Protein AF-A0A9C9BU41-F1 (afdb_monomer_lite)

Secondary structure (DSSP, 8-state):
--EEEEEEEEE-SS-EEEEEEEE-S-HHHHHHHHHHHHHHHHHHHHHHHHHHHH-HHHHHHHHTHHHHT--HHHHHHHHHHHTT--GGGGGGTSS--HHHHHHHHHHHHHHTT-SSHHHHHHHHHHTTGGGT-

pLDDT: mean 88.6, std 6.05, range [56.88, 94.94]

Radius of gyration: 20.93 Å; chains: 1; bounding box: 44×24×59 Å

Sequence (133 aa):
MRNGLSIPTLCTPHEISGASVICCDKDRVYSQLIKDNAACVDVLIKFFHNRVQADMDCKKVFIAPLFDDLSKKERQLLKFIATGLPMKAIDSHYDISSGYAKNLLPKICEKLGVKNVHALRYFLGIYRVIGLL

Foldseek 3Di:
DPDKDKAWQDDDPVDTDIDMDDDPDDPVVVVVCCVVCVVVVNVVRNVVVVVLLVDLVSLCVVCLVLCPPDDPVRLLLLLVLLVVDDLCCSVVVDVAHSVRSVVCQVVNCVSNVHDHSVSSNVVCVSSVCNVSD

Structure (mmCIF, N/CA/C/O backbone):
data_AF-A0A9C9BU41-F1
#
_entry.id   AF-A0A9C9BU41-F1
#
loop_
_atom_site.group_PDB
_atom_site.id
_atom_site.type_symbol
_atom_site.label_atom_id
_atom_site.label_alt_id
_atom_site.label_comp_id
_atom_site.label_asym_id
_atom_site.label_entity_id
_atom_site.label_seq_id
_atom_site.pdbx_PDB_ins_code
_atom_site.Cartn_x
_atom_site.Cartn_y
_atom_site.Cartn_z
_atom_site.occupancy
_atom_site.B_iso_or_equiv
_atom_site.auth_seq_id
_atom_site.auth_comp_id
_atom_site.auth_asym_id
_atom_site.auth_atom_id
_atom_site.pdbx_PDB_model_num
ATOM 1 N N . MET A 1 1 ? -23.562 8.853 17.464 1.00 56.88 1 MET A N 1
ATOM 2 C CA . MET A 1 1 ? -22.554 8.018 18.155 1.00 56.88 1 MET A CA 1
ATOM 3 C C . MET A 1 1 ? -22.327 8.609 19.529 1.00 56.88 1 MET A C 1
ATOM 5 O O . MET A 1 1 ? -22.199 9.825 19.597 1.00 56.88 1 MET A O 1
ATOM 9 N N . ARG A 1 2 ? -22.341 7.806 20.598 1.00 75.62 2 ARG A N 1
ATOM 10 C CA . ARG A 1 2 ? -22.097 8.321 21.958 1.00 75.62 2 ARG A CA 1
ATOM 11 C C . ARG A 1 2 ? -20.801 7.800 22.566 1.00 75.62 2 ARG A C 1
ATOM 13 O O . ARG A 1 2 ? -20.075 8.596 23.139 1.00 75.62 2 ARG A O 1
ATOM 20 N N . ASN A 1 3 ? -20.483 6.521 22.363 1.00 88.88 3 ASN A N 1
ATOM 21 C CA . ASN A 1 3 ? -19.317 5.881 22.961 1.00 88.88 3 ASN A CA 1
ATOM 22 C C . ASN A 1 3 ? -18.522 5.080 21.919 1.00 88.88 3 ASN A C 1
ATOM 24 O O . ASN A 1 3 ? -19.110 4.399 21.074 1.00 88.88 3 ASN A O 1
ATOM 28 N N . GLY A 1 4 ? -17.191 5.156 21.968 1.00 90.06 4 GLY A N 1
ATOM 29 C CA . GLY A 1 4 ? -16.324 4.437 21.038 1.00 90.06 4 GLY A CA 1
ATOM 30 C C . GLY A 1 4 ? -14.912 4.223 21.572 1.00 90.06 4 GLY A C 1
ATOM 31 O O . GLY A 1 4 ? -14.396 5.030 22.347 1.00 90.06 4 GLY A O 1
ATOM 32 N N . LEU A 1 5 ? -14.308 3.119 21.142 1.00 90.88 5 LEU A N 1
ATOM 33 C CA . LEU A 1 5 ? -12.940 2.721 21.447 1.00 90.88 5 LEU A CA 1
ATOM 34 C C . LEU A 1 5 ? -12.165 2.629 20.136 1.00 90.88 5 LEU A C 1
ATOM 36 O O . LEU A 1 5 ? -12.557 1.878 19.245 1.00 90.88 5 LEU A O 1
ATOM 40 N N . SER A 1 6 ? -11.058 3.359 20.036 1.00 92.75 6 SER A N 1
ATOM 41 C CA . SER A 1 6 ? -10.146 3.283 18.895 1.00 92.75 6 SER A CA 1
ATOM 42 C C . SER A 1 6 ? -8.847 2.619 19.324 1.00 92.75 6 SER A C 1
ATOM 44 O O . SER A 1 6 ? -8.193 3.082 20.257 1.00 92.75 6 SER A O 1
ATOM 46 N N . ILE A 1 7 ? -8.479 1.543 18.634 1.00 92.69 7 ILE A N 1
ATOM 47 C CA . ILE A 1 7 ? -7.271 0.765 18.902 1.00 92.69 7 ILE A CA 1
ATOM 48 C C . ILE A 1 7 ? -6.342 0.867 17.689 1.00 92.69 7 ILE A C 1
ATOM 50 O O . ILE A 1 7 ? -6.721 0.433 16.594 1.00 92.69 7 ILE A O 1
ATOM 54 N N . PRO A 1 8 ? -5.129 1.427 17.846 1.00 91.94 8 PRO A N 1
ATOM 55 C CA . PRO A 1 8 ? -4.120 1.376 16.801 1.00 91.94 8 PRO A CA 1
ATOM 56 C C . PRO A 1 8 ? -3.634 -0.069 16.628 1.00 91.94 8 PRO A C 1
ATOM 58 O O . PRO A 1 8 ? -3.345 -0.769 17.598 1.00 91.94 8 PRO A O 1
ATOM 61 N N . THR A 1 9 ? -3.542 -0.515 15.381 1.00 90.94 9 THR A N 1
ATOM 62 C CA . THR A 1 9 ? -3.103 -1.874 15.017 1.00 90.94 9 THR A CA 1
ATOM 63 C C . THR A 1 9 ? -1.720 -1.883 14.389 1.00 90.94 9 THR A C 1
ATOM 65 O O . THR A 1 9 ? -0.949 -2.803 14.643 1.00 90.94 9 THR A O 1
ATOM 68 N N . LEU A 1 10 ? -1.381 -0.836 13.633 1.00 86.88 10 LEU A N 1
ATOM 69 C CA . LEU A 1 10 ? -0.088 -0.682 12.981 1.00 86.88 10 LEU A CA 1
ATOM 70 C C . LEU A 1 10 ? 0.345 0.780 13.021 1.00 86.88 10 LEU A C 1
ATOM 72 O O . LEU A 1 10 ? -0.447 1.679 12.742 1.00 86.88 10 LEU A O 1
ATOM 76 N N . CYS A 1 11 ? 1.612 1.004 13.346 1.00 86.19 11 CYS A N 1
ATOM 77 C CA . CYS A 1 11 ? 2.250 2.307 13.253 1.00 86.19 11 CYS A CA 1
ATOM 78 C C . CYS A 1 11 ? 3.674 2.097 12.742 1.00 86.19 11 CYS A C 1
ATOM 80 O O . CYS A 1 11 ? 4.578 1.747 13.501 1.00 86.19 11 CYS A O 1
ATOM 82 N N . THR A 1 12 ? 3.858 2.242 11.435 1.00 81.88 12 THR A N 1
ATOM 83 C CA . THR A 1 12 ? 5.171 2.226 10.788 1.00 81.88 12 THR A CA 1
ATOM 84 C C . THR A 1 12 ? 5.410 3.557 10.075 1.00 81.88 12 THR A C 1
ATOM 86 O O . THR A 1 12 ? 4.469 4.328 9.882 1.00 81.88 12 THR A O 1
ATOM 89 N N . PRO A 1 13 ? 6.642 3.841 9.614 1.00 74.88 13 PRO A N 1
ATOM 90 C CA . PRO A 1 13 ? 6.914 5.029 8.802 1.00 74.88 13 PRO A CA 1
ATOM 91 C C . PRO A 1 13 ? 6.110 5.123 7.491 1.00 74.88 13 PRO A C 1
ATOM 93 O O . PRO A 1 13 ? 6.123 6.175 6.855 1.00 74.88 13 PRO A O 1
ATOM 96 N N . HIS A 1 14 ? 5.465 4.035 7.056 1.00 70.25 14 HIS A N 1
ATOM 97 C CA . HIS A 1 14 ? 4.770 3.943 5.768 1.00 70.25 14 HIS A CA 1
ATOM 98 C C . HIS A 1 14 ? 3.276 3.650 5.895 1.00 70.25 14 HIS A C 1
ATOM 100 O O . HIS A 1 14 ? 2.518 3.970 4.986 1.00 70.25 14 HIS A O 1
ATOM 106 N N . GLU A 1 15 ? 2.853 3.049 7.003 1.00 76.00 15 GLU A N 1
ATOM 107 C CA . GLU A 1 15 ? 1.489 2.577 7.194 1.00 76.00 15 GLU A CA 1
ATOM 108 C C . GLU A 1 15 ? 1.029 2.886 8.614 1.00 76.00 15 GLU A C 1
ATOM 110 O O . GLU A 1 15 ? 1.711 2.571 9.592 1.00 76.00 15 GLU A O 1
ATOM 115 N N . ILE A 1 16 ? -0.165 3.460 8.716 1.00 86.25 16 ILE A N 1
ATOM 116 C CA . ILE A 1 16 ? -0.887 3.619 9.973 1.00 86.25 16 ILE A CA 1
ATOM 117 C C . ILE A 1 16 ? -2.211 2.887 9.810 1.00 86.25 16 ILE A C 1
ATOM 119 O O . ILE A 1 16 ? -2.886 3.009 8.788 1.00 86.25 16 ILE A O 1
ATOM 123 N N . SER A 1 17 ? -2.587 2.090 10.799 1.00 87.62 17 SER A N 1
ATOM 124 C CA . SER A 1 17 ? -3.869 1.394 10.804 1.00 87.62 17 SER A CA 1
ATOM 125 C C . SER A 1 17 ? -4.445 1.348 12.205 1.00 87.62 17 SER A C 1
ATOM 127 O O . SER A 1 17 ? -3.725 1.293 13.203 1.00 87.62 17 SER A O 1
ATOM 129 N N . GLY A 1 18 ? -5.768 1.339 12.278 1.00 91.69 18 GLY A N 1
ATOM 130 C CA . GLY A 1 18 ? -6.512 1.232 13.519 1.00 91.69 18 GLY A CA 1
ATOM 131 C C . GLY A 1 18 ? -7.903 0.687 13.252 1.00 91.69 18 GLY A C 1
ATOM 132 O O . GLY A 1 18 ? -8.385 0.723 12.121 1.00 91.69 18 GLY A O 1
ATOM 133 N N . ALA A 1 19 ? -8.530 0.172 14.298 1.00 92.69 19 ALA A N 1
ATOM 134 C CA . ALA A 1 19 ? -9.934 -0.195 14.269 1.00 92.69 19 ALA A CA 1
ATOM 135 C C . ALA A 1 19 ? -10.678 0.596 15.339 1.00 92.69 19 ALA A C 1
ATOM 137 O O . ALA A 1 19 ? -10.163 0.810 16.440 1.00 92.69 19 ALA A O 1
ATOM 138 N N . SER A 1 20 ? -11.895 1.009 15.009 1.00 92.00 20 SER A N 1
ATOM 139 C CA . SER A 1 20 ? -12.793 1.676 15.941 1.00 92.00 20 SER A CA 1
ATOM 140 C C . SER A 1 20 ? -14.012 0.801 16.173 1.00 92.00 20 SER A C 1
ATOM 142 O O . SER A 1 20 ? -14.670 0.374 15.226 1.00 92.00 20 SER A O 1
ATOM 144 N N . VAL A 1 21 ? -14.317 0.551 17.440 1.00 90.56 21 VAL A N 1
ATOM 145 C CA . VAL A 1 21 ? -15.538 -0.128 17.870 1.00 90.56 21 VAL A CA 1
ATOM 146 C C . VAL A 1 21 ? -16.461 0.921 18.457 1.00 90.56 21 VAL A C 1
ATOM 148 O O . VAL A 1 21 ? -16.048 1.729 19.288 1.00 90.56 21 VAL A O 1
ATOM 151 N N . ILE A 1 22 ? -17.709 0.926 18.005 1.00 90.56 22 ILE A N 1
ATOM 152 C CA . ILE A 1 22 ? -18.685 1.959 18.342 1.00 90.56 22 ILE A CA 1
ATOM 153 C C . ILE A 1 22 ? -19.856 1.284 19.029 1.00 90.56 22 ILE A C 1
ATOM 155 O O . ILE A 1 22 ? -20.393 0.301 18.523 1.00 90.56 22 ILE A O 1
ATOM 159 N N . CYS A 1 23 ? -20.242 1.817 20.182 1.00 88.31 23 CYS A N 1
ATOM 160 C CA . CYS A 1 23 ? -21.333 1.287 20.978 1.00 88.31 23 CYS A CA 1
ATOM 161 C C . CYS A 1 23 ? -22.454 2.324 21.107 1.00 88.31 23 CYS A C 1
ATOM 163 O O . CYS A 1 23 ? -22.214 3.521 21.300 1.00 88.31 23 CYS A O 1
ATOM 165 N N . CYS A 1 24 ? -23.694 1.849 20.995 1.00 89.88 24 CYS A N 1
ATOM 166 C CA . CYS A 1 24 ? -24.896 2.663 21.167 1.00 89.88 24 CYS A CA 1
ATOM 167 C C . CYS A 1 24 ? -25.410 2.670 22.615 1.00 89.88 24 CYS A C 1
ATOM 169 O O . CYS A 1 24 ? -26.357 3.399 22.915 1.00 89.88 24 CYS A O 1
ATOM 171 N N . ASP A 1 25 ? -24.793 1.894 23.507 1.00 89.06 25 ASP A N 1
ATOM 172 C CA . ASP A 1 25 ? -25.189 1.827 24.908 1.00 89.06 25 ASP A CA 1
ATOM 173 C C . ASP A 1 25 ? -24.899 3.126 25.666 1.00 89.06 25 ASP A C 1
ATOM 175 O O . ASP A 1 25 ? -24.046 3.946 25.304 1.00 89.06 25 ASP A O 1
ATOM 179 N N . LYS A 1 26 ? -25.623 3.289 26.776 1.00 91.00 26 LYS A N 1
ATOM 180 C CA . LYS A 1 26 ? -25.429 4.387 27.727 1.00 91.00 26 LYS A CA 1
ATOM 181 C C . LYS A 1 26 ? -24.062 4.280 28.407 1.00 91.00 26 LYS A C 1
ATOM 183 O O . LYS A 1 26 ? -23.581 3.182 28.677 1.00 91.00 26 LYS A O 1
ATOM 188 N N . ASP A 1 27 ? -23.512 5.427 28.796 1.00 90.19 27 ASP A N 1
ATOM 189 C CA . ASP A 1 27 ? -22.133 5.578 29.282 1.00 90.19 27 ASP A CA 1
ATOM 190 C C . ASP A 1 27 ? -21.771 4.605 30.409 1.00 90.19 27 ASP A C 1
ATOM 192 O O . ASP A 1 27 ? -20.737 3.954 30.345 1.00 90.19 27 ASP A O 1
ATOM 196 N N . ARG A 1 28 ? -22.659 4.407 31.396 1.00 91.75 28 ARG A N 1
ATOM 197 C CA . ARG A 1 28 ? -22.415 3.462 32.501 1.00 91.75 28 ARG A CA 1
ATOM 198 C C . ARG A 1 28 ? -22.220 2.018 32.024 1.00 91.75 28 ARG A C 1
ATOM 200 O O . ARG A 1 28 ? -21.348 1.323 32.536 1.00 91.75 28 ARG A O 1
ATOM 207 N N . VAL A 1 29 ? -23.044 1.567 31.079 1.00 91.31 29 VAL A N 1
ATOM 208 C CA . VAL A 1 29 ? -22.973 0.204 30.528 1.00 91.31 29 VAL A CA 1
ATOM 209 C C . VAL A 1 29 ? -21.714 0.069 29.676 1.00 91.31 29 VAL A C 1
ATOM 211 O O . VAL A 1 29 ? -20.967 -0.891 29.833 1.00 91.31 29 VAL A O 1
ATOM 214 N N . TYR A 1 30 ? -21.425 1.082 28.856 1.00 91.75 30 TYR A N 1
ATOM 215 C CA . TYR A 1 30 ? -20.209 1.139 28.053 1.00 91.75 30 TYR A CA 1
ATOM 216 C C . TYR A 1 30 ? -18.932 1.089 28.906 1.00 91.75 30 TYR A C 1
ATOM 218 O O . TYR A 1 30 ? -18.046 0.284 28.628 1.00 91.75 30 TYR A O 1
ATOM 226 N N . SER A 1 31 ? -18.835 1.892 29.971 1.00 90.25 31 SER A N 1
ATOM 227 C CA . SER A 1 31 ? -17.666 1.896 30.859 1.00 90.25 31 SER A CA 1
ATOM 228 C C . SER A 1 31 ? -17.418 0.531 31.498 1.00 90.25 31 SER A C 1
ATOM 230 O O . SER A 1 31 ? -16.267 0.107 31.591 1.00 90.25 31 SER A O 1
ATOM 232 N N . GLN A 1 32 ? -18.481 -0.170 31.904 1.00 93.00 32 GLN A N 1
ATOM 233 C CA . GLN A 1 32 ? -18.367 -1.524 32.443 1.00 93.00 32 GLN A CA 1
ATOM 234 C C . GLN A 1 32 ? -17.895 -2.508 31.364 1.00 93.00 32 GLN A C 1
ATOM 236 O O . GLN A 1 32 ? -16.939 -3.246 31.578 1.00 93.00 32 GLN A O 1
ATOM 241 N N . LEU A 1 33 ? -18.489 -2.448 30.170 1.00 90.25 33 LEU A N 1
ATOM 242 C CA . LEU A 1 33 ? -18.129 -3.311 29.046 1.00 90.25 33 LEU A CA 1
ATOM 243 C C . LEU A 1 33 ? -16.660 -3.146 28.628 1.00 90.25 33 LEU A C 1
ATOM 245 O O . LEU A 1 33 ? -15.979 -4.143 28.387 1.00 90.25 33 LEU A O 1
ATOM 249 N N . ILE A 1 34 ? -16.154 -1.911 28.590 1.00 92.69 34 ILE A N 1
ATOM 250 C CA . ILE A 1 34 ? -14.738 -1.623 28.324 1.00 92.69 34 ILE A CA 1
ATOM 251 C C . ILE A 1 34 ? -13.853 -2.178 29.435 1.00 92.69 34 ILE A C 1
ATOM 253 O O . ILE A 1 34 ? -12.859 -2.835 29.137 1.00 92.69 34 ILE A O 1
ATOM 257 N N . LYS A 1 35 ? -14.212 -1.964 30.704 1.00 93.50 35 LYS A N 1
ATOM 258 C CA . LYS A 1 35 ? -13.437 -2.481 31.838 1.00 93.50 35 LYS A CA 1
ATOM 259 C C . LYS A 1 35 ? -13.283 -4.003 31.778 1.00 93.50 35 LYS A C 1
ATOM 261 O O . LYS A 1 35 ? -12.196 -4.507 32.045 1.00 93.50 35 LYS A O 1
ATOM 266 N N . ASP A 1 36 ? -14.342 -4.702 31.387 1.00 94.94 36 ASP A N 1
ATOM 267 C CA . ASP A 1 36 ? -14.370 -6.163 31.376 1.00 94.94 36 ASP A CA 1
ATOM 268 C C . ASP A 1 36 ? -13.714 -6.760 30.119 1.00 94.94 36 ASP A C 1
ATOM 270 O O . ASP A 1 36 ? -13.168 -7.860 30.175 1.00 94.94 36 ASP A O 1
ATOM 274 N N . ASN A 1 37 ? -13.736 -6.044 28.985 1.00 94.38 37 ASN A N 1
ATOM 275 C CA . ASN A 1 37 ? -13.392 -6.627 27.681 1.00 94.38 37 ASN A CA 1
ATOM 276 C C . ASN A 1 37 ? -12.263 -5.923 26.919 1.00 94.38 37 ASN A C 1
ATOM 278 O O . ASN A 1 37 ? -11.846 -6.447 25.888 1.00 94.38 37 ASN A O 1
ATOM 282 N N . ALA A 1 38 ? -11.739 -4.777 27.372 1.00 91.38 38 ALA A N 1
ATOM 283 C CA . ALA A 1 38 ? -10.774 -3.984 26.595 1.00 91.38 38 ALA A CA 1
ATOM 284 C C . ALA A 1 38 ? -9.563 -4.798 26.116 1.00 91.38 38 ALA A C 1
ATOM 286 O O . ALA A 1 38 ? -9.188 -4.706 24.950 1.00 91.38 38 ALA A O 1
ATOM 287 N N . ALA A 1 39 ? -8.988 -5.631 26.989 1.00 93.56 39 ALA A N 1
ATOM 288 C CA . ALA A 1 39 ? -7.846 -6.473 26.637 1.00 93.56 39 ALA A CA 1
ATOM 289 C C . ALA A 1 39 ? -8.200 -7.518 25.564 1.00 93.56 39 ALA A C 1
ATOM 291 O O . ALA A 1 39 ? -7.437 -7.729 24.625 1.00 93.56 39 ALA A O 1
ATOM 292 N N . CYS A 1 40 ? -9.376 -8.142 25.670 1.00 94.81 40 CYS A N 1
ATOM 293 C CA . CYS A 1 40 ? -9.854 -9.105 24.679 1.00 94.81 40 CYS A CA 1
ATOM 294 C C . CYS A 1 40 ? -10.098 -8.425 23.324 1.00 94.81 40 CYS A C 1
ATOM 296 O O . CYS A 1 40 ? -9.636 -8.905 22.291 1.00 94.81 40 CYS A O 1
ATOM 298 N N . VAL A 1 41 ? -10.759 -7.265 23.336 1.00 93.06 41 VAL A N 1
ATOM 299 C CA . VAL A 1 41 ? -11.042 -6.473 22.133 1.00 93.06 41 VAL A CA 1
ATOM 300 C C . VAL A 1 41 ? -9.746 -6.036 21.441 1.00 93.06 41 VAL A C 1
ATOM 302 O O . VAL A 1 41 ? -9.644 -6.170 20.224 1.00 93.06 41 VAL A O 1
ATOM 305 N N . ASP A 1 42 ? -8.738 -5.590 22.195 1.00 92.94 42 ASP A N 1
ATOM 306 C CA . ASP A 1 42 ? -7.413 -5.240 21.665 1.00 92.94 42 ASP A CA 1
ATOM 307 C C . ASP A 1 42 ? -6.734 -6.421 20.957 1.00 92.94 42 ASP A C 1
ATOM 309 O O . ASP A 1 42 ? -6.301 -6.292 19.807 1.00 92.94 42 ASP A O 1
ATOM 313 N N . VAL A 1 43 ? -6.708 -7.594 21.598 1.00 94.31 43 VAL A N 1
ATOM 314 C CA . VAL A 1 43 ? -6.118 -8.810 21.017 1.00 94.31 43 VAL A CA 1
ATOM 315 C C . VAL A 1 43 ? -6.860 -9.236 19.753 1.00 94.31 43 VAL A C 1
ATOM 317 O O . VAL A 1 43 ? -6.221 -9.509 18.737 1.00 94.31 43 VAL A O 1
ATOM 320 N N . LEU A 1 44 ? -8.194 -9.264 19.783 1.00 94.56 44 LEU A N 1
ATOM 321 C CA . LEU A 1 44 ? -9.010 -9.661 18.633 1.00 94.56 44 LEU A CA 1
ATOM 322 C C . LEU A 1 44 ? -8.815 -8.718 17.444 1.00 94.56 44 LEU A C 1
ATOM 324 O O . LEU A 1 44 ? -8.652 -9.180 16.315 1.00 94.56 44 LEU A O 1
ATOM 328 N N . ILE A 1 45 ? -8.776 -7.409 17.692 1.00 94.50 45 ILE A N 1
ATOM 329 C CA . ILE A 1 45 ? -8.549 -6.397 16.655 1.00 94.50 45 ILE A CA 1
ATOM 330 C C . ILE A 1 45 ? -7.163 -6.554 16.028 1.00 94.50 45 ILE A C 1
ATOM 332 O O . ILE A 1 45 ? -7.043 -6.557 14.801 1.00 94.50 45 ILE A O 1
ATOM 336 N N . LYS A 1 46 ? -6.117 -6.731 16.841 1.00 91.75 46 LYS A N 1
ATOM 337 C CA . LYS A 1 46 ? -4.752 -6.942 16.338 1.00 91.75 46 LYS A CA 1
ATOM 338 C C . LYS A 1 46 ? -4.625 -8.260 15.580 1.00 91.75 46 LYS A C 1
ATOM 340 O O . LYS A 1 46 ? -4.000 -8.297 14.523 1.00 91.75 46 LYS A O 1
ATOM 345 N N . PHE A 1 47 ? -5.257 -9.327 16.065 1.00 93.06 47 PHE A N 1
ATOM 346 C CA . PHE A 1 47 ? -5.286 -10.616 15.377 1.00 93.06 47 PHE A CA 1
ATOM 347 C C . PHE A 1 47 ? -5.986 -10.517 14.017 1.00 93.06 47 PHE A C 1
ATOM 349 O O . PHE A 1 47 ? -5.439 -10.963 13.007 1.00 93.06 47 PHE A O 1
ATOM 356 N N . PHE A 1 48 ? -7.158 -9.879 13.971 1.00 91.00 48 PHE A N 1
ATOM 357 C CA . PHE A 1 48 ? -7.888 -9.643 12.729 1.00 91.00 48 PHE A CA 1
ATOM 358 C C . PHE A 1 48 ? -7.060 -8.814 11.743 1.00 91.00 48 PHE A C 1
ATOM 360 O O . PHE A 1 48 ? -6.910 -9.209 10.587 1.00 91.00 48 PHE A O 1
ATOM 367 N N . HIS A 1 49 ? -6.456 -7.714 12.204 1.00 90.38 49 HIS A N 1
ATOM 368 C CA . HIS A 1 49 ? -5.570 -6.894 11.381 1.00 90.38 49 HIS A CA 1
ATOM 369 C C . HIS A 1 49 ? -4.416 -7.716 10.798 1.00 90.38 49 HIS A C 1
ATOM 371 O O . HIS A 1 49 ? -4.196 -7.682 9.590 1.00 90.38 49 HIS A O 1
ATOM 377 N N . ASN A 1 50 ? -3.729 -8.512 11.622 1.00 88.69 50 ASN A N 1
ATOM 378 C CA . ASN A 1 50 ? -2.634 -9.369 11.167 1.00 88.69 50 ASN A CA 1
ATOM 379 C C . ASN A 1 50 ? -3.102 -10.384 10.117 1.00 88.69 50 ASN A C 1
ATOM 381 O O . ASN A 1 50 ? -2.404 -10.609 9.129 1.00 88.69 50 ASN A O 1
ATOM 385 N N . ARG A 1 51 ? -4.295 -10.968 10.284 1.00 89.44 51 ARG A N 1
ATOM 386 C CA . ARG A 1 51 ? -4.865 -11.909 9.309 1.00 89.44 51 ARG A CA 1
ATOM 387 C C . ARG A 1 51 ? -5.200 -11.238 7.979 1.00 89.44 51 ARG A C 1
ATOM 389 O O . ARG A 1 51 ? -4.922 -11.832 6.940 1.00 89.44 51 ARG A O 1
ATOM 396 N N . VAL A 1 52 ? -5.770 -10.033 8.012 1.00 86.19 52 VAL A N 1
ATOM 397 C CA . VAL A 1 52 ? -6.074 -9.221 6.820 1.00 86.19 52 VAL A CA 1
ATOM 398 C C . VAL A 1 52 ? -4.787 -8.784 6.122 1.00 86.19 52 VAL A C 1
ATOM 400 O O . VAL A 1 52 ? -4.692 -8.873 4.905 1.00 86.19 52 VAL A O 1
ATOM 403 N N . GLN A 1 53 ? -3.771 -8.374 6.881 1.00 82.81 53 GLN A N 1
ATOM 404 C CA . GLN A 1 53 ? -2.461 -7.994 6.352 1.00 82.81 53 GLN A CA 1
ATOM 405 C C . GLN A 1 53 ? -1.686 -9.185 5.769 1.00 82.81 53 GLN A C 1
ATOM 407 O O . GLN A 1 53 ? -0.918 -9.023 4.820 1.00 82.81 53 GLN A O 1
ATOM 412 N N . ALA A 1 54 ? -1.858 -10.386 6.315 1.00 84.31 54 ALA A N 1
ATOM 413 C CA . ALA A 1 54 ? -1.273 -11.597 5.748 1.00 84.31 54 ALA A CA 1
ATOM 414 C C . ALA A 1 54 ? -2.000 -12.060 4.471 1.00 84.31 54 ALA A C 1
ATOM 416 O O . ALA A 1 54 ? -1.413 -12.777 3.661 1.00 84.31 54 ALA A O 1
ATOM 417 N N . ASP A 1 55 ? -3.257 -11.652 4.284 1.00 86.88 55 ASP A N 1
ATOM 418 C CA . ASP A 1 55 ? -4.064 -12.013 3.126 1.00 86.88 55 ASP A CA 1
ATOM 419 C C . ASP A 1 55 ? -3.818 -11.067 1.947 1.00 86.88 55 ASP A C 1
ATOM 421 O O . ASP A 1 55 ? -4.163 -9.881 1.968 1.00 86.88 55 ASP A O 1
ATOM 425 N N . MET A 1 56 ? -3.218 -11.603 0.887 1.00 79.31 56 MET A N 1
ATOM 426 C CA . MET A 1 56 ? -2.906 -10.809 -0.294 1.00 79.31 56 MET A CA 1
ATOM 427 C C . MET A 1 56 ? -4.157 -10.307 -1.008 1.00 79.31 56 MET A C 1
ATOM 429 O O . MET A 1 56 ? -4.116 -9.210 -1.562 1.00 79.31 56 MET A O 1
ATOM 433 N N . ASP A 1 57 ? -5.253 -11.061 -1.005 1.00 83.00 57 ASP A N 1
ATOM 434 C CA . ASP A 1 57 ? -6.457 -10.647 -1.721 1.00 83.00 57 ASP A CA 1
ATOM 435 C C . ASP A 1 57 ? -7.170 -9.520 -0.976 1.00 83.00 57 ASP A C 1
ATOM 437 O O . ASP A 1 57 ? -7.593 -8.548 -1.603 1.00 83.00 57 ASP A O 1
ATOM 441 N N . CYS A 1 58 ? -7.158 -9.547 0.359 1.00 82.50 58 CYS A N 1
ATOM 442 C CA . CYS A 1 58 ? -7.611 -8.411 1.159 1.00 82.50 58 CYS A CA 1
ATOM 443 C C . CYS A 1 58 ? -6.759 -7.160 0.907 1.00 82.50 58 CYS A C 1
ATOM 445 O O . CYS A 1 58 ? -7.306 -6.080 0.699 1.00 82.50 58 CYS A O 1
ATOM 447 N N . LYS A 1 59 ? -5.424 -7.287 0.871 1.00 78.19 59 LYS A N 1
ATOM 448 C CA . LYS A 1 59 ? -4.520 -6.160 0.572 1.00 78.19 59 LYS A CA 1
ATOM 449 C C . LYS A 1 59 ? -4.776 -5.540 -0.797 1.00 78.19 59 LYS A C 1
ATOM 451 O O . LYS A 1 59 ? -4.779 -4.316 -0.924 1.00 78.19 59 LYS A O 1
ATOM 456 N N . LYS A 1 60 ? -4.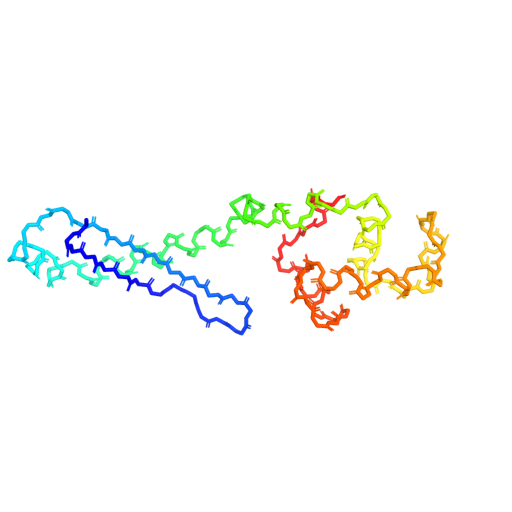999 -6.375 -1.816 1.00 79.12 60 LYS A N 1
ATOM 457 C CA . LYS A 1 60 ? -5.268 -5.916 -3.184 1.00 79.12 60 LYS A CA 1
ATOM 458 C C . LYS A 1 60 ? -6.482 -4.996 -3.244 1.00 79.12 60 LYS A C 1
ATOM 460 O O . LYS A 1 60 ? -6.403 -3.994 -3.938 1.00 79.12 60 LYS A O 1
ATOM 465 N N . VAL A 1 61 ? -7.553 -5.283 -2.499 1.00 83.25 61 VAL A N 1
ATOM 466 C CA . VAL A 1 61 ? -8.771 -4.449 -2.487 1.00 83.25 61 VAL A CA 1
ATOM 467 C C . VAL A 1 61 ? -8.470 -2.999 -2.094 1.00 83.25 61 VAL A C 1
ATOM 469 O O . VAL A 1 61 ? -9.019 -2.080 -2.693 1.00 83.25 61 VAL A O 1
ATOM 472 N N . PHE A 1 62 ? -7.573 -2.779 -1.130 1.00 80.00 62 PHE A N 1
ATOM 473 C CA . PHE A 1 62 ? -7.248 -1.430 -0.654 1.00 80.00 62 PHE A CA 1
ATOM 474 C C . PHE A 1 62 ? -6.263 -0.681 -1.557 1.00 80.00 62 PHE A C 1
ATOM 476 O O . PHE A 1 62 ? -6.297 0.544 -1.612 1.00 80.00 62 PHE A O 1
ATOM 483 N N . ILE A 1 63 ? -5.380 -1.403 -2.251 1.00 83.25 63 ILE A N 1
ATOM 484 C CA . ILE A 1 63 ? -4.299 -0.806 -3.050 1.00 83.25 63 ILE A CA 1
ATOM 485 C C . ILE A 1 63 ? -4.673 -0.703 -4.535 1.00 83.25 63 ILE A C 1
ATOM 487 O O . ILE A 1 63 ? -4.175 0.187 -5.217 1.00 83.25 63 ILE A O 1
ATOM 491 N N . ALA A 1 64 ? -5.558 -1.565 -5.047 1.00 84.88 64 ALA A N 1
ATOM 492 C CA . ALA A 1 64 ? -5.978 -1.564 -6.451 1.00 84.88 64 ALA A CA 1
ATOM 493 C C . ALA A 1 64 ? -6.439 -0.184 -6.963 1.00 84.88 64 ALA A C 1
ATOM 495 O O . ALA A 1 64 ? -5.952 0.205 -8.026 1.00 84.88 64 ALA A O 1
ATOM 496 N N . PRO A 1 65 ? -7.227 0.612 -6.205 1.00 88.19 65 PRO A N 1
ATOM 497 C CA . PRO A 1 65 ? -7.640 1.943 -6.652 1.00 88.19 65 PRO A CA 1
ATOM 498 C C . PRO A 1 65 ? -6.477 2.898 -6.950 1.00 88.19 65 PRO A C 1
ATOM 500 O O . PRO A 1 65 ? -6.600 3.768 -7.805 1.00 88.19 65 PRO A O 1
ATOM 503 N N . LEU A 1 66 ? -5.314 2.720 -6.307 1.00 84.94 66 LEU A N 1
ATOM 504 C CA . LEU A 1 66 ? -4.120 3.536 -6.579 1.00 84.94 66 LEU A CA 1
ATOM 505 C C . LEU A 1 66 ? -3.550 3.302 -7.984 1.00 84.94 66 LEU A C 1
ATOM 507 O O . LEU A 1 66 ? -2.750 4.102 -8.473 1.00 84.94 66 LEU A O 1
ATOM 511 N N . PHE A 1 67 ? -3.928 2.198 -8.628 1.00 88.12 67 PHE A N 1
ATOM 512 C CA . PHE A 1 67 ? -3.464 1.839 -9.961 1.00 88.12 67 PHE A CA 1
ATOM 513 C C . PHE A 1 67 ? -4.491 2.108 -11.056 1.00 88.12 67 PHE A C 1
ATOM 515 O O . PHE A 1 67 ? -4.101 2.092 -12.223 1.00 88.12 67 PHE A O 1
ATOM 522 N N . ASP A 1 68 ? -5.757 2.368 -10.724 1.00 88.00 68 ASP A N 1
ATOM 523 C CA . ASP A 1 68 ? -6.841 2.511 -11.705 1.00 88.00 68 ASP A CA 1
ATOM 524 C C . ASP A 1 68 ? -6.572 3.651 -12.697 1.00 88.00 68 ASP A C 1
ATOM 526 O O . ASP A 1 68 ? -6.661 3.440 -13.909 1.00 88.00 68 ASP A O 1
ATOM 530 N N . ASP A 1 69 ? -6.065 4.783 -12.205 1.00 87.50 69 ASP A N 1
ATOM 531 C CA . ASP A 1 69 ? -5.738 5.978 -12.999 1.00 87.50 69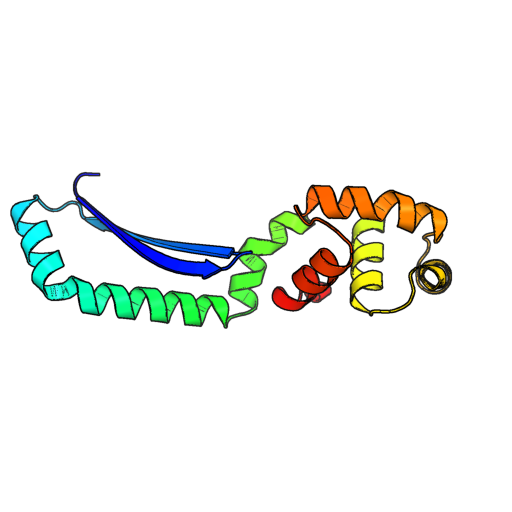 ASP A CA 1
ATOM 532 C C . ASP A 1 69 ? -4.378 5.910 -13.724 1.00 87.50 69 ASP A C 1
ATOM 534 O O . ASP A 1 69 ? -3.880 6.907 -14.273 1.00 87.50 69 ASP A O 1
ATOM 538 N N . LEU A 1 70 ? -3.726 4.742 -13.723 1.00 91.12 70 LEU A N 1
ATOM 539 C CA . LEU A 1 70 ? -2.495 4.541 -14.476 1.00 91.12 70 LEU A CA 1
ATOM 540 C C . LEU A 1 70 ? -2.781 4.177 -15.927 1.00 91.12 70 LEU A C 1
ATOM 542 O O . LEU A 1 70 ? -3.393 3.153 -16.249 1.00 91.12 70 LEU A O 1
ATOM 546 N N . SER A 1 71 ? -2.211 4.979 -16.818 1.00 92.62 71 SER A N 1
ATOM 547 C CA . SER A 1 71 ? -2.150 4.702 -18.245 1.00 92.62 71 SER A CA 1
ATOM 548 C C . SER A 1 71 ? -1.388 3.408 -18.539 1.00 92.62 71 SER A C 1
ATOM 550 O O . SER A 1 71 ? -0.552 2.934 -17.762 1.00 92.62 71 SER A O 1
ATOM 552 N N . LYS A 1 72 ? -1.604 2.865 -19.740 1.00 92.06 72 LYS A N 1
ATOM 553 C CA . LYS A 1 72 ? -0.903 1.668 -20.226 1.00 92.06 72 LYS A CA 1
ATOM 554 C C . LYS A 1 72 ? 0.624 1.788 -20.110 1.00 92.06 72 LYS A C 1
ATOM 556 O O . LYS A 1 72 ? 1.272 0.836 -19.682 1.00 92.06 72 LYS A O 1
ATOM 561 N N . LYS A 1 73 ? 1.192 2.956 -20.441 1.00 92.94 73 LYS A N 1
ATOM 562 C CA . LYS A 1 73 ? 2.644 3.196 -20.359 1.00 92.94 73 LYS A CA 1
ATOM 563 C C . LYS A 1 73 ? 3.142 3.271 -18.914 1.00 92.94 73 LYS A C 1
ATOM 565 O O . LYS A 1 73 ? 4.223 2.770 -18.622 1.00 92.94 73 LYS A O 1
ATOM 570 N N . GLU A 1 74 ? 2.355 3.837 -18.000 1.00 93.75 74 GLU A N 1
ATOM 571 C CA . GLU A 1 74 ? 2.694 3.865 -16.571 1.00 93.75 74 GLU A CA 1
ATOM 572 C C . GLU A 1 74 ? 2.691 2.456 -15.971 1.00 93.75 74 GLU A C 1
ATOM 574 O O . GLU A 1 74 ? 3.645 2.080 -15.290 1.00 93.75 74 GLU A O 1
ATOM 579 N N . ARG A 1 75 ? 1.685 1.635 -16.299 1.00 92.81 75 ARG A N 1
ATOM 580 C CA . ARG A 1 75 ? 1.625 0.228 -15.868 1.00 92.81 75 ARG A CA 1
ATOM 581 C C . ARG A 1 75 ? 2.801 -0.587 -16.407 1.00 92.81 75 ARG A C 1
ATOM 583 O O . ARG A 1 75 ? 3.418 -1.339 -15.657 1.00 92.81 75 ARG A O 1
ATOM 590 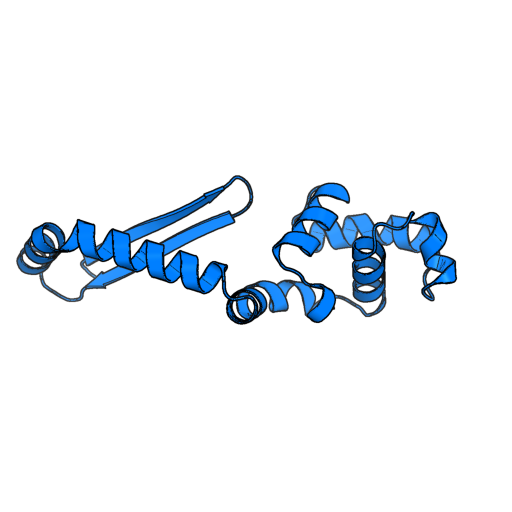N N . GLN A 1 76 ? 3.162 -0.409 -17.679 1.00 93.00 76 GLN A N 1
ATOM 591 C CA . GLN A 1 76 ? 4.340 -1.050 -18.279 1.00 93.00 76 GLN A CA 1
ATOM 592 C C . GLN A 1 76 ? 5.645 -0.628 -17.591 1.00 93.00 76 GLN A C 1
ATOM 594 O O . GLN A 1 76 ? 6.472 -1.482 -17.272 1.00 93.00 76 GLN A O 1
ATOM 599 N N . LEU A 1 77 ? 5.812 0.666 -17.300 1.00 94.00 77 LEU A N 1
ATOM 600 C CA . LEU A 1 77 ? 6.973 1.162 -16.563 1.00 94.00 77 LEU A CA 1
ATOM 601 C C . LEU A 1 77 ? 7.040 0.569 -15.148 1.00 94.00 77 LEU A C 1
ATOM 603 O O . LEU A 1 77 ? 8.107 0.126 -14.728 1.00 94.00 77 LEU A O 1
ATOM 607 N N . LEU A 1 78 ? 5.919 0.489 -14.427 1.00 93.50 78 LEU A N 1
ATOM 608 C CA . LEU A 1 78 ? 5.877 -0.141 -13.105 1.00 93.50 78 LEU A CA 1
ATOM 609 C C . LEU A 1 78 ? 6.218 -1.636 -13.153 1.00 93.50 78 LEU A C 1
ATOM 611 O O . LEU A 1 78 ? 7.022 -2.097 -12.341 1.00 93.50 78 LEU A O 1
ATOM 615 N N . LYS A 1 79 ? 5.683 -2.377 -14.134 1.00 91.94 79 LYS A N 1
ATOM 616 C CA . LYS A 1 79 ? 6.056 -3.782 -14.381 1.00 91.94 79 LYS A CA 1
ATOM 617 C C . LYS A 1 79 ? 7.550 -3.921 -14.625 1.00 91.94 79 LYS A C 1
ATOM 619 O O . LYS A 1 79 ? 8.185 -4.789 -14.035 1.00 91.94 79 LYS A O 1
ATOM 624 N N . PHE A 1 80 ? 8.122 -3.047 -15.452 1.00 93.38 80 PHE A N 1
ATOM 625 C CA . PHE A 1 80 ? 9.554 -3.048 -15.717 1.00 93.38 80 PHE A CA 1
ATOM 626 C C . PHE A 1 80 ? 10.370 -2.746 -14.453 1.00 93.38 80 PHE A C 1
ATOM 628 O O . PHE A 1 80 ? 11.313 -3.469 -14.146 1.00 93.38 80 PHE A O 1
ATOM 635 N N . ILE A 1 81 ? 9.990 -1.738 -13.664 1.00 92.56 81 ILE A N 1
ATOM 636 C CA . ILE A 1 81 ? 10.672 -1.392 -12.405 1.00 92.56 81 ILE A CA 1
ATOM 637 C C . ILE A 1 81 ? 10.665 -2.568 -11.423 1.00 92.56 81 ILE A C 1
ATOM 639 O O . ILE A 1 81 ? 11.679 -2.798 -10.755 1.00 92.56 81 ILE A O 1
ATOM 643 N N . ALA A 1 82 ? 9.562 -3.318 -11.366 1.00 90.44 82 ALA A N 1
ATOM 644 C CA . ALA A 1 82 ? 9.417 -4.489 -10.508 1.00 90.44 82 ALA A CA 1
ATOM 645 C C . ALA A 1 82 ? 10.369 -5.644 -10.877 1.00 90.44 82 ALA A C 1
ATOM 647 O O . ALA A 1 82 ? 10.673 -6.467 -10.020 1.00 90.44 82 ALA A O 1
ATOM 648 N N . THR A 1 83 ? 10.900 -5.682 -12.107 1.00 89.56 83 THR A N 1
ATOM 649 C CA . THR A 1 83 ? 11.923 -6.672 -12.506 1.00 89.56 83 THR A CA 1
ATOM 650 C C . THR A 1 83 ? 13.293 -6.420 -11.871 1.00 89.56 83 THR A C 1
ATOM 652 O O . THR A 1 83 ? 14.148 -7.299 -11.876 1.00 89.56 83 THR A O 1
ATOM 655 N N . GLY A 1 84 ? 13.543 -5.204 -11.372 1.00 88.50 84 GLY A N 1
ATOM 656 C CA . GLY A 1 84 ? 14.856 -4.792 -10.872 1.00 88.50 84 GLY A CA 1
ATOM 657 C C . GLY A 1 84 ? 15.886 -4.465 -11.962 1.00 88.50 84 GLY A C 1
ATOM 658 O O . GLY A 1 84 ? 16.970 -3.980 -11.630 1.00 88.50 84 GLY A O 1
ATOM 659 N N . LEU A 1 85 ? 15.556 -4.651 -13.246 1.00 91.12 85 LEU A N 1
ATOM 660 C CA . LEU A 1 85 ? 16.466 -4.375 -14.357 1.00 91.12 85 LEU A CA 1
ATOM 661 C C . LEU A 1 85 ? 16.835 -2.879 -14.463 1.00 91.12 85 LEU A C 1
ATOM 663 O O . LEU A 1 85 ? 16.088 -1.998 -14.011 1.00 91.12 85 LEU A O 1
ATOM 667 N N . PRO A 1 86 ? 17.996 -2.550 -15.062 1.00 91.12 86 PRO A N 1
ATOM 668 C CA . PRO A 1 86 ? 18.390 -1.165 -15.303 1.00 91.12 86 PRO A CA 1
ATOM 669 C C . PRO A 1 86 ? 17.403 -0.440 -16.230 1.00 91.12 86 PRO A C 1
ATOM 671 O O . PRO A 1 86 ? 17.056 -0.963 -17.283 1.00 91.12 86 PRO A O 1
ATOM 674 N N . MET A 1 87 ? 17.037 0.811 -15.910 1.00 90.12 87 MET A N 1
ATOM 675 C CA . MET A 1 87 ? 16.074 1.609 -16.699 1.00 90.12 87 MET A CA 1
ATOM 676 C C . MET A 1 87 ? 16.444 1.730 -18.184 1.00 90.12 87 MET A C 1
ATOM 678 O O . MET A 1 87 ? 15.571 1.780 -19.036 1.00 90.12 87 MET A O 1
ATOM 682 N N . LYS A 1 88 ? 17.743 1.723 -18.507 1.00 91.38 88 LYS A N 1
ATOM 683 C CA . LYS A 1 88 ? 18.243 1.761 -19.890 1.00 91.38 88 LYS A CA 1
ATOM 684 C C . LYS A 1 88 ? 17.824 0.564 -20.754 1.00 91.38 88 LYS A C 1
ATOM 686 O O . LYS A 1 88 ? 17.980 0.644 -21.962 1.00 91.38 88 LYS A O 1
ATOM 691 N N . ALA A 1 89 ? 17.364 -0.528 -20.148 1.00 93.12 89 ALA A N 1
ATOM 692 C CA . ALA A 1 89 ? 16.917 -1.714 -20.866 1.00 93.12 89 ALA A CA 1
ATOM 693 C C . ALA A 1 89 ? 15.407 -1.697 -21.161 1.00 93.12 89 ALA A C 1
ATOM 695 O O . ALA A 1 89 ? 14.932 -2.597 -21.834 1.00 93.12 89 ALA A O 1
ATOM 696 N N . ILE A 1 90 ? 14.630 -0.709 -20.701 1.00 93.50 90 ILE A N 1
ATOM 697 C CA . ILE A 1 90 ? 13.169 -0.730 -20.899 1.00 93.50 90 ILE A CA 1
ATOM 698 C C . ILE A 1 90 ? 12.767 -0.781 -22.381 1.00 93.50 90 ILE A C 1
ATOM 700 O O . ILE A 1 90 ? 11.825 -1.490 -22.726 1.00 93.50 90 ILE A O 1
ATOM 704 N N . ASP A 1 91 ? 13.548 -0.134 -23.243 1.00 91.69 91 ASP A N 1
ATOM 705 C CA . ASP A 1 91 ? 13.356 -0.034 -24.692 1.00 91.69 91 ASP A CA 1
ATOM 706 C C . ASP A 1 91 ? 13.384 -1.412 -25.376 1.00 91.69 91 ASP A C 1
ATOM 708 O O . ASP A 1 91 ? 12.754 -1.601 -26.411 1.00 9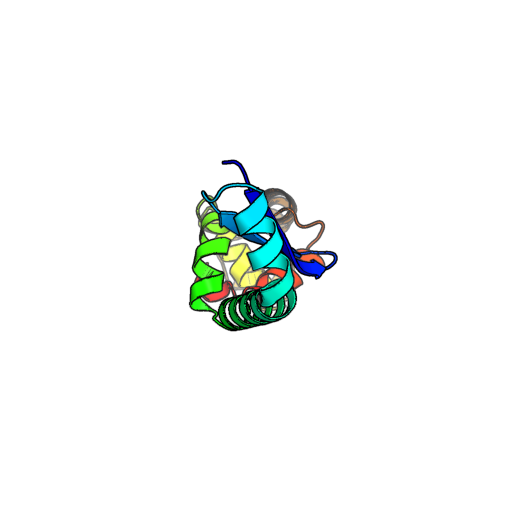1.69 91 ASP A O 1
ATOM 712 N N . SER A 1 92 ? 14.092 -2.393 -24.797 1.00 90.62 92 SER A N 1
ATOM 713 C CA . SER A 1 92 ? 14.145 -3.765 -25.322 1.00 90.62 92 SER A CA 1
ATOM 714 C C . SER A 1 92 ? 13.025 -4.667 -24.799 1.00 90.62 92 SER A C 1
ATOM 716 O O . SER A 1 92 ? 12.911 -5.807 -25.241 1.00 90.62 92 SER A O 1
ATOM 718 N N . HIS A 1 93 ? 12.217 -4.195 -23.846 1.00 90.69 93 HIS A N 1
ATOM 719 C CA . HIS A 1 93 ? 11.135 -4.967 -23.223 1.00 90.69 93 HIS A CA 1
ATOM 720 C C . HIS A 1 93 ? 9.746 -4.386 -23.498 1.00 90.69 93 HIS A C 1
ATOM 722 O O . HIS A 1 93 ? 8.760 -5.122 -23.494 1.00 90.69 93 HIS A O 1
ATOM 728 N N . TYR A 1 94 ? 9.659 -3.077 -23.713 1.00 90.12 94 TYR A N 1
ATOM 729 C CA . TYR A 1 94 ? 8.413 -2.350 -23.892 1.00 90.12 94 TYR A CA 1
ATOM 730 C C . TYR A 1 94 ? 8.571 -1.261 -24.951 1.00 90.12 94 TYR A C 1
ATOM 732 O O . TYR A 1 94 ? 9.665 -0.760 -25.187 1.00 90.12 94 TYR A O 1
ATOM 740 N N . ASP A 1 95 ? 7.446 -0.837 -25.530 1.00 88.69 95 ASP A N 1
ATOM 741 C CA . ASP A 1 95 ? 7.362 0.300 -26.459 1.00 88.69 95 ASP A CA 1
ATOM 742 C C . ASP A 1 95 ? 7.451 1.651 -25.713 1.00 88.69 95 ASP A C 1
ATOM 744 O O . ASP A 1 95 ? 6.553 2.503 -25.727 1.00 88.69 95 ASP A O 1
ATOM 748 N N . ILE A 1 96 ? 8.517 1.797 -24.929 1.00 90.56 96 ILE A N 1
ATOM 749 C CA . ILE A 1 96 ? 8.807 2.953 -24.092 1.00 90.56 96 ILE A CA 1
ATOM 750 C C . ILE A 1 96 ? 10.304 3.215 -24.181 1.00 90.56 96 ILE A C 1
ATOM 752 O O . ILE A 1 96 ? 11.098 2.361 -23.809 1.00 90.56 96 ILE A O 1
ATOM 756 N N . SER A 1 97 ? 10.689 4.416 -24.612 1.00 91.75 97 SER A N 1
ATOM 757 C CA . SER A 1 97 ? 12.096 4.807 -24.596 1.00 91.75 97 SER A CA 1
ATOM 758 C C . SER A 1 97 ? 12.575 5.141 -23.184 1.00 91.75 97 SER A C 1
ATOM 760 O O . SER A 1 97 ? 11.835 5.695 -22.364 1.00 91.75 97 SER A O 1
ATOM 762 N N . SER A 1 98 ? 13.851 4.900 -22.911 1.00 91.25 98 SER A N 1
ATOM 763 C CA . SER A 1 98 ? 14.494 5.154 -21.619 1.00 91.25 98 SER A CA 1
ATOM 764 C C . SER A 1 98 ? 14.402 6.630 -21.226 1.00 91.25 98 SER A C 1
ATOM 766 O O . SER A 1 98 ? 14.185 6.963 -20.059 1.00 91.25 98 SER A O 1
ATOM 768 N N . GLY A 1 99 ? 14.482 7.537 -22.208 1.00 92.12 99 GLY A N 1
ATOM 769 C CA . GLY A 1 99 ? 14.266 8.971 -22.000 1.00 92.12 99 GLY A CA 1
ATOM 770 C C . GLY A 1 99 ? 12.838 9.293 -21.552 1.00 92.12 99 GLY A C 1
ATOM 771 O O . GLY A 1 99 ? 12.645 10.025 -20.581 1.00 92.12 99 GLY A O 1
ATOM 772 N N . TYR A 1 100 ? 11.833 8.695 -22.196 1.00 92.75 100 TYR A N 1
ATOM 773 C CA . TYR A 1 100 ? 10.439 8.864 -21.787 1.00 92.75 100 TYR A CA 1
ATOM 774 C C . TYR A 1 100 ? 10.176 8.253 -20.405 1.00 92.75 100 TYR A C 1
ATOM 776 O O . TYR A 1 100 ? 9.540 8.888 -19.566 1.00 92.75 100 TYR A O 1
ATOM 784 N N . ALA A 1 101 ? 10.720 7.066 -20.128 1.00 93.00 101 ALA A N 1
ATOM 785 C CA . ALA A 1 101 ? 10.599 6.399 -18.835 1.00 93.00 101 ALA A CA 1
ATOM 786 C C . ALA A 1 101 ? 11.169 7.244 -17.683 1.00 93.00 101 ALA A C 1
ATOM 788 O O . ALA A 1 101 ? 10.536 7.366 -16.634 1.00 93.00 101 ALA A O 1
ATOM 789 N N . LYS A 1 102 ? 12.324 7.892 -17.890 1.00 92.88 102 LYS A N 1
ATOM 790 C CA . LYS A 1 102 ? 12.914 8.827 -16.916 1.00 92.88 102 LYS A CA 1
ATOM 791 C C . LYS A 1 102 ? 12.012 10.026 -16.627 1.00 92.88 102 LYS A C 1
ATOM 793 O O . LYS A 1 102 ? 11.938 10.444 -15.478 1.00 92.88 102 LYS A O 1
ATOM 798 N N . ASN A 1 103 ? 11.311 10.543 -17.634 1.00 93.88 103 ASN A N 1
ATOM 799 C CA . ASN A 1 103 ? 10.373 11.658 -17.467 1.00 93.88 103 ASN A CA 1
ATOM 800 C C . ASN A 1 103 ? 9.045 11.226 -16.829 1.00 93.88 103 ASN A C 1
ATOM 802 O O . ASN A 1 103 ? 8.378 12.027 -16.174 1.00 93.88 103 ASN A O 1
ATOM 806 N N . LEU A 1 104 ? 8.645 9.969 -17.030 1.00 93.94 104 LEU A N 1
ATOM 807 C CA . LEU A 1 104 ? 7.407 9.416 -16.490 1.00 93.94 104 LEU A CA 1
ATOM 808 C C . LEU A 1 104 ? 7.547 8.998 -15.020 1.00 93.94 104 LEU A C 1
ATOM 810 O O . LEU A 1 104 ? 6.605 9.146 -14.247 1.00 93.94 104 LEU A O 1
ATOM 814 N N . LEU A 1 105 ? 8.726 8.519 -14.619 1.00 93.88 105 LEU A N 1
ATOM 815 C CA . LEU A 1 105 ? 8.987 8.009 -13.273 1.00 93.88 105 LEU A CA 1
ATOM 816 C C . LEU A 1 105 ? 8.646 9.009 -12.145 1.00 93.88 105 LEU A C 1
ATOM 818 O O . LEU A 1 105 ? 7.946 8.600 -11.222 1.00 93.88 105 LEU A O 1
ATOM 822 N N . PRO A 1 106 ? 9.052 10.296 -12.188 1.00 94.44 106 PRO A N 1
ATOM 823 C CA . PRO A 1 106 ? 8.664 11.267 -11.164 1.00 94.44 106 PRO A CA 1
ATOM 824 C C . PRO A 1 106 ? 7.147 11.434 -11.032 1.00 94.44 106 PRO A C 1
ATOM 826 O O . PRO A 1 106 ? 6.645 11.508 -9.917 1.00 94.44 106 PRO A O 1
ATOM 829 N N . LYS A 1 107 ? 6.413 11.411 -12.153 1.00 93.81 107 LYS A N 1
ATOM 830 C CA . LYS A 1 107 ? 4.947 11.549 -12.166 1.00 93.81 107 LYS A CA 1
ATOM 831 C C . LYS A 1 107 ? 4.260 10.350 -11.520 1.00 93.81 107 LYS A C 1
ATOM 833 O O . LYS A 1 107 ? 3.301 10.508 -10.777 1.00 93.81 107 LYS A O 1
ATOM 838 N N . ILE A 1 108 ? 4.772 9.146 -11.777 1.00 93.44 108 ILE A N 1
ATOM 839 C CA . ILE A 1 108 ? 4.288 7.927 -11.119 1.00 93.44 108 ILE A CA 1
ATOM 840 C C . ILE A 1 108 ? 4.582 7.976 -9.619 1.00 93.44 108 ILE A C 1
ATOM 842 O O . ILE A 1 108 ? 3.717 7.639 -8.816 1.00 93.44 108 ILE A O 1
ATOM 846 N N . CYS A 1 109 ? 5.789 8.402 -9.238 1.00 93.06 109 CYS A N 1
ATOM 847 C CA . CYS A 1 109 ? 6.161 8.564 -7.837 1.00 93.06 109 CYS A CA 1
ATOM 848 C C . CYS A 1 109 ? 5.216 9.534 -7.112 1.00 93.06 109 CYS A C 1
ATOM 850 O O . CYS A 1 109 ? 4.750 9.219 -6.022 1.00 93.06 109 CYS A O 1
ATOM 852 N N . GLU A 1 110 ? 4.884 10.661 -7.742 1.00 92.00 110 GLU A N 1
ATOM 853 C CA . GLU A 1 110 ? 3.920 11.637 -7.232 1.00 92.00 110 GLU A CA 1
ATOM 854 C C . GLU A 1 110 ? 2.513 11.040 -7.089 1.00 92.00 110 GLU A C 1
ATOM 856 O O . GLU A 1 110 ? 1.946 11.094 -5.999 1.00 92.00 110 GLU A O 1
ATOM 861 N N . LYS A 1 111 ? 1.986 10.387 -8.138 1.00 90.56 111 LYS A N 1
ATOM 862 C CA . LYS A 1 111 ? 0.671 9.715 -8.106 1.00 90.56 111 LYS A CA 1
ATOM 863 C C . LYS A 1 111 ? 0.557 8.686 -6.980 1.00 90.56 111 LYS A C 1
ATOM 865 O O . LYS A 1 111 ? -0.495 8.558 -6.368 1.00 90.56 111 LYS A O 1
ATOM 870 N N . LEU A 1 112 ? 1.638 7.953 -6.715 1.00 88.75 112 LEU A N 1
ATOM 871 C CA . LEU A 1 112 ? 1.684 6.903 -5.696 1.00 88.75 112 LEU A CA 1
ATOM 872 C C . LEU A 1 112 ? 2.184 7.402 -4.330 1.00 88.75 112 LEU A C 1
ATOM 874 O O . LEU A 1 112 ? 2.358 6.597 -3.418 1.00 88.75 112 LEU A O 1
ATOM 878 N N . GLY A 1 113 ? 2.452 8.703 -4.171 1.00 88.44 113 GLY A N 1
ATOM 879 C CA . GLY A 1 113 ? 2.911 9.287 -2.907 1.00 88.44 113 GLY A CA 1
ATOM 880 C C . GLY A 1 113 ? 4.288 8.799 -2.432 1.00 88.44 113 GLY A C 1
ATOM 881 O O . GLY A 1 113 ? 4.592 8.864 -1.240 1.00 88.44 113 GLY A O 1
ATOM 882 N N . VAL A 1 114 ? 5.142 8.305 -3.333 1.00 90.62 114 VAL A N 1
ATOM 883 C CA . VAL A 1 114 ? 6.483 7.794 -3.006 1.00 90.62 114 VAL A CA 1
ATOM 884 C C . VAL A 1 114 ? 7.578 8.776 -3.416 1.00 90.62 114 VAL A C 1
ATOM 886 O O . VAL A 1 114 ? 7.506 9.448 -4.437 1.00 90.62 114 VAL A O 1
ATOM 889 N N . LYS A 1 115 ? 8.650 8.854 -2.620 1.00 90.19 115 LYS A N 1
ATOM 890 C CA . LYS A 1 115 ? 9.678 9.901 -2.780 1.00 90.19 115 LYS A CA 1
ATOM 891 C C . LYS A 1 115 ? 10.667 9.653 -3.921 1.00 90.19 115 LYS A C 1
ATOM 893 O O . LYS A 1 115 ? 11.254 10.596 -4.438 1.00 90.19 115 LYS A O 1
ATOM 898 N N . ASN A 1 116 ? 10.943 8.392 -4.251 1.00 90.12 116 ASN A N 1
ATOM 899 C CA . ASN A 1 116 ? 11.962 8.020 -5.233 1.00 90.12 116 ASN A CA 1
ATOM 900 C C . ASN A 1 116 ? 11.766 6.581 -5.736 1.00 90.12 116 ASN A C 1
ATOM 902 O O . ASN A 1 116 ? 10.924 5.837 -5.236 1.00 90.12 116 ASN A O 1
ATOM 906 N N . VAL A 1 117 ? 12.594 6.168 -6.700 1.00 89.56 117 VAL A N 1
ATOM 907 C CA . VAL A 1 117 ? 12.532 4.830 -7.314 1.00 89.56 117 VAL A CA 1
ATOM 908 C C . VAL A 1 117 ? 12.777 3.682 -6.329 1.00 89.56 117 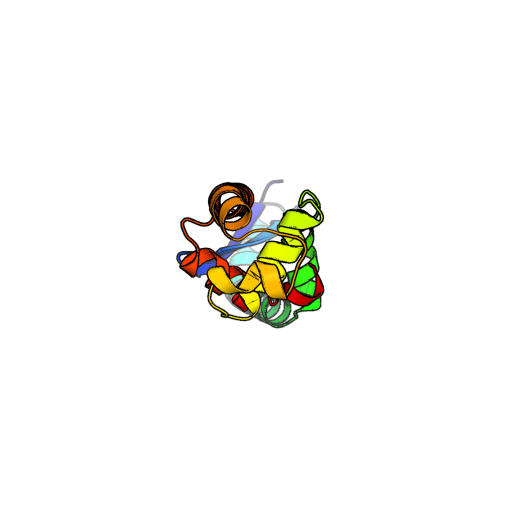VAL A C 1
ATOM 910 O O . VAL A 1 117 ? 12.248 2.592 -6.526 1.00 89.56 117 VAL A O 1
ATOM 913 N N . HIS A 1 118 ? 13.555 3.899 -5.265 1.00 89.81 118 HIS A N 1
ATOM 914 C CA . HIS A 1 118 ? 13.794 2.876 -4.245 1.00 89.81 118 HIS A CA 1
ATOM 915 C C . HIS A 1 118 ? 12.553 2.683 -3.372 1.00 89.81 118 HIS A C 1
ATOM 917 O O . HIS A 1 118 ? 12.131 1.548 -3.168 1.00 89.81 118 HIS A O 1
ATOM 923 N N . ALA A 1 119 ? 11.929 3.782 -2.939 1.00 89.44 119 ALA A N 1
ATOM 924 C CA . ALA A 1 119 ? 10.650 3.759 -2.237 1.00 89.44 119 ALA A CA 1
ATOM 925 C C . ALA A 1 119 ? 9.550 3.143 -3.113 1.00 89.44 119 ALA A C 1
ATOM 927 O O . ALA A 1 119 ? 8.771 2.331 -2.629 1.00 89.44 119 ALA A O 1
ATOM 928 N N . LEU A 1 120 ? 9.545 3.452 -4.414 1.00 91.12 120 LEU A N 1
ATOM 929 C CA . LEU A 1 120 ? 8.632 2.836 -5.371 1.00 91.12 120 LEU A CA 1
ATOM 930 C C . LEU A 1 120 ? 8.857 1.323 -5.470 1.00 91.12 120 LEU A C 1
ATOM 932 O O . LEU A 1 120 ? 7.914 0.561 -5.320 1.00 91.12 120 LEU A O 1
ATOM 936 N N . ARG A 1 121 ? 10.095 0.855 -5.662 1.00 90.12 121 ARG A N 1
ATOM 937 C CA . ARG A 1 121 ? 10.405 -0.589 -5.699 1.00 90.12 121 ARG A CA 1
ATOM 938 C C . ARG A 1 121 ? 9.978 -1.305 -4.422 1.00 90.12 121 ARG A C 1
ATOM 940 O O . ARG A 1 121 ? 9.397 -2.383 -4.495 1.00 90.12 121 ARG A O 1
ATOM 947 N N . TYR A 1 122 ? 10.247 -0.695 -3.272 1.00 88.06 122 TYR A N 1
ATOM 948 C CA . TYR A 1 122 ? 9.830 -1.220 -1.978 1.00 88.06 122 TYR A CA 1
ATOM 949 C C . TYR A 1 122 ? 8.301 -1.326 -1.876 1.00 88.06 122 TYR A C 1
ATOM 951 O O . TYR A 1 122 ? 7.783 -2.392 -1.546 1.00 88.06 122 TYR A O 1
ATOM 959 N N . PHE A 1 123 ? 7.583 -0.270 -2.267 1.00 87.25 123 PHE A N 1
ATOM 960 C CA . PHE A 1 123 ? 6.121 -0.235 -2.337 1.00 87.25 123 PHE A CA 1
ATOM 961 C C . PHE A 1 123 ? 5.558 -1.346 -3.237 1.00 87.25 123 PHE A C 1
ATOM 963 O O . PHE A 1 123 ? 4.695 -2.114 -2.810 1.00 87.25 123 PHE A O 1
ATOM 970 N N . LEU A 1 124 ? 6.094 -1.505 -4.455 1.00 88.56 124 LEU A N 1
ATOM 971 C CA . LEU A 1 124 ? 5.662 -2.562 -5.379 1.00 88.56 124 LEU A CA 1
ATOM 972 C C . LEU A 1 124 ? 5.884 -3.969 -4.791 1.00 88.56 124 LEU A C 1
ATOM 974 O O . LEU A 1 124 ? 5.080 -4.873 -5.035 1.00 88.56 124 LEU A O 1
ATOM 978 N N . GLY A 1 125 ? 6.959 -4.145 -4.01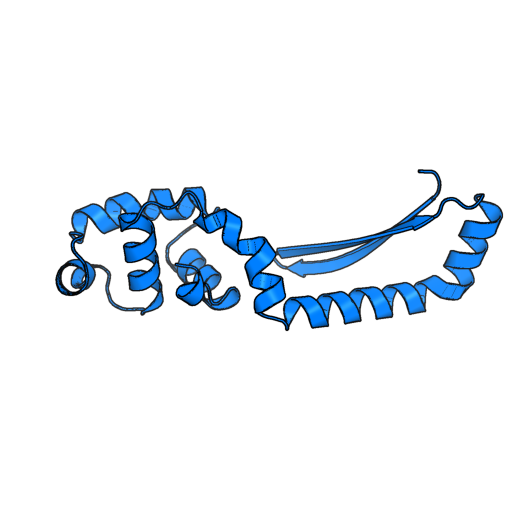4 1.00 85.69 125 GLY A N 1
ATOM 979 C CA . GLY A 1 125 ? 7.304 -5.395 -3.340 1.00 85.69 125 GLY A CA 1
ATOM 980 C C . GLY A 1 125 ? 6.367 -5.745 -2.182 1.00 85.69 125 GLY A C 1
ATOM 981 O O . GLY A 1 125 ? 5.854 -6.864 -2.146 1.00 85.69 125 GLY A O 1
ATOM 982 N N . ILE A 1 126 ? 6.102 -4.800 -1.268 1.00 81.69 126 ILE A N 1
ATOM 983 C CA . ILE A 1 126 ? 5.221 -5.022 -0.102 1.00 81.69 126 ILE A CA 1
ATOM 984 C C . ILE A 1 126 ? 3.828 -5.463 -0.542 1.00 81.69 126 ILE A C 1
ATOM 986 O O . ILE A 1 126 ? 3.278 -6.430 -0.012 1.00 81.69 126 ILE A O 1
ATOM 990 N N . TYR A 1 127 ? 3.264 -4.763 -1.524 1.00 80.12 127 TYR A N 1
ATOM 991 C CA . TYR A 1 127 ? 1.892 -4.996 -1.964 1.00 80.12 127 TYR A CA 1
ATOM 992 C C . TYR A 1 127 ? 1.791 -6.019 -3.103 1.00 80.12 127 TYR A C 1
ATOM 994 O O . TYR A 1 127 ? 0.691 -6.296 -3.577 1.00 80.12 127 TYR A O 1
ATOM 1002 N N . ARG A 1 128 ? 2.923 -6.599 -3.540 1.00 79.00 128 ARG A N 1
ATOM 1003 C CA . ARG A 1 128 ? 3.034 -7.584 -4.638 1.00 79.00 128 ARG A CA 1
ATOM 1004 C C . ARG A 1 128 ? 2.157 -7.228 -5.841 1.00 79.00 128 ARG A C 1
ATOM 1006 O O . ARG A 1 128 ? 1.438 -8.061 -6.394 1.00 79.00 128 ARG A O 1
ATOM 1013 N N . VAL A 1 129 ? 2.225 -5.968 -6.250 1.00 78.12 129 VAL A N 1
ATOM 1014 C CA . VAL A 1 129 ? 1.240 -5.359 -7.158 1.00 78.12 129 VAL A CA 1
ATOM 1015 C C . VAL A 1 129 ? 1.416 -5.771 -8.613 1.00 78.12 129 VAL A C 1
ATOM 1017 O O . VAL A 1 129 ? 0.641 -5.355 -9.459 1.00 78.12 129 VAL A O 1
ATOM 1020 N N . ILE A 1 130 ? 2.404 -6.613 -8.927 1.00 77.12 130 ILE A N 1
ATOM 1021 C CA . ILE A 1 130 ? 2.626 -7.135 -10.283 1.00 77.12 130 ILE A CA 1
ATOM 1022 C C . ILE A 1 130 ? 1.354 -7.797 -10.833 1.00 77.12 130 ILE A C 1
ATOM 1024 O O . ILE A 1 130 ? 1.067 -7.648 -12.013 1.00 77.12 130 ILE A O 1
ATOM 1028 N N . GLY A 1 131 ? 0.570 -8.471 -9.983 1.00 72.31 131 GLY A N 1
ATOM 1029 C CA . GLY A 1 131 ? -0.716 -9.057 -10.381 1.00 72.31 131 GLY A CA 1
ATOM 1030 C C . GLY A 1 131 ? -1.861 -8.051 -10.582 1.00 72.31 131 GLY A C 1
ATOM 1031 O O . GLY A 1 131 ? -2.923 -8.455 -11.037 1.00 72.31 131 GLY A O 1
ATOM 1032 N N . LEU A 1 132 ? -1.668 -6.777 -10.221 1.00 70.19 132 LEU A N 1
ATOM 1033 C CA . LEU A 1 132 ? -2.641 -5.680 -10.360 1.00 70.19 132 LEU A CA 1
ATOM 1034 C C . LEU A 1 132 ? -2.319 -4.732 -11.529 1.00 70.19 132 LEU A C 1
ATOM 1036 O O . LEU A 1 132 ? -3.168 -3.943 -11.947 1.00 70.19 132 LEU A O 1
ATOM 1040 N N . LEU A 1 133 ? -1.079 -4.768 -12.023 1.00 76.19 133 LEU A N 1
ATOM 1041 C CA . LEU A 1 133 ? -0.591 -3.937 -13.124 1.00 76.19 133 LEU A CA 1
ATOM 1042 C C . LEU A 1 133 ? -0.889 -4.587 -14.473 1.00 76.19 133 LEU A C 1
ATOM 1044 O O . LEU A 1 133 ? -0.958 -3.840 -15.477 1.00 76.19 133 LEU A O 1
#